Protein AF-A0A351TKP1-F1 (afdb_monomer_lite)

Structure (mmCIF, N/CA/C/O backbone):
data_AF-A0A351TKP1-F1
#
_entry.id   AF-A0A351TKP1-F1
#
loop_
_atom_site.group_PDB
_atom_site.id
_atom_site.type_symbol
_atom_site.label_atom_id
_atom_site.label_alt_id
_atom_site.label_comp_id
_atom_site.label_asym_id
_atom_site.label_entity_id
_atom_site.label_seq_id
_atom_site.pdbx_PDB_ins_code
_atom_site.Cartn_x
_atom_site.Cartn_y
_atom_site.Cartn_z
_atom_site.occupancy
_atom_site.B_iso_or_equiv
_atom_s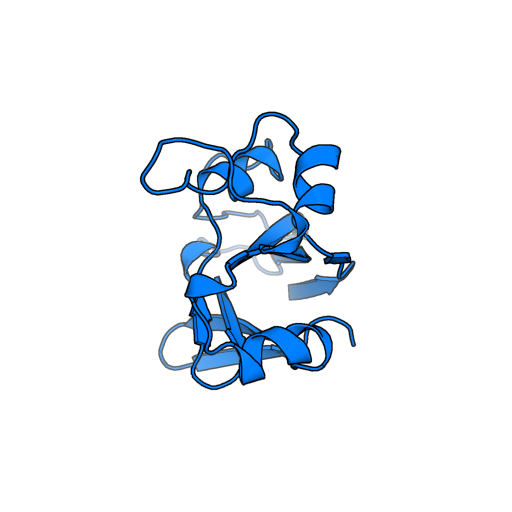ite.auth_seq_id
_atom_site.auth_comp_id
_atom_site.auth_asym_id
_atom_site.auth_atom_id
_atom_site.pdbx_PDB_model_num
ATOM 1 N N . MET A 1 1 ? -15.382 -1.393 11.260 1.00 88.38 1 MET A N 1
ATOM 2 C CA . MET A 1 1 ? -15.644 -1.334 9.806 1.00 88.38 1 MET A CA 1
ATOM 3 C C . MET A 1 1 ? -14.339 -1.052 9.082 1.00 88.38 1 MET A C 1
ATOM 5 O O . MET A 1 1 ? -13.565 -0.261 9.599 1.00 88.38 1 MET A O 1
ATOM 9 N N . ILE A 1 2 ? -14.098 -1.708 7.945 1.00 91.25 2 ILE A N 1
ATOM 10 C CA . ILE A 1 2 ? -12.905 -1.542 7.100 1.00 91.25 2 ILE A CA 1
ATOM 11 C C . ILE A 1 2 ? -13.390 -1.165 5.701 1.00 91.25 2 ILE A C 1
ATOM 13 O O . ILE A 1 2 ? -14.264 -1.846 5.163 1.00 91.25 2 ILE A O 1
ATOM 17 N N . THR A 1 3 ? -12.839 -0.097 5.132 1.00 93.94 3 THR A N 1
ATOM 18 C CA . THR A 1 3 ? -13.108 0.339 3.756 1.00 93.94 3 THR A CA 1
ATOM 19 C C . THR A 1 3 ? -11.820 0.765 3.069 1.00 93.94 3 THR A C 1
ATOM 21 O O . THR A 1 3 ? -10.891 1.224 3.729 1.00 93.94 3 THR A O 1
ATOM 24 N N . PHE A 1 4 ? -11.791 0.640 1.744 1.00 95.25 4 PHE A N 1
ATOM 25 C CA . PHE A 1 4 ? -10.686 1.094 0.908 1.00 95.25 4 PHE A CA 1
ATOM 26 C C . PHE A 1 4 ? -11.170 2.171 -0.063 1.00 95.25 4 PHE A C 1
ATOM 28 O O . PHE A 1 4 ? -12.219 1.998 -0.687 1.00 95.25 4 PHE A O 1
ATOM 35 N N . SER A 1 5 ? -10.425 3.267 -0.177 1.00 96.00 5 SER A N 1
ATOM 36 C CA . SER A 1 5 ? -10.746 4.416 -1.030 1.00 96.00 5 SER A CA 1
ATOM 37 C C . SER A 1 5 ? -9.490 5.033 -1.649 1.00 96.00 5 SER A C 1
ATOM 39 O O . SER A 1 5 ? -8.371 4.581 -1.406 1.00 96.00 5 SER A O 1
ATOM 41 N N . ASP A 1 6 ? -9.695 6.063 -2.476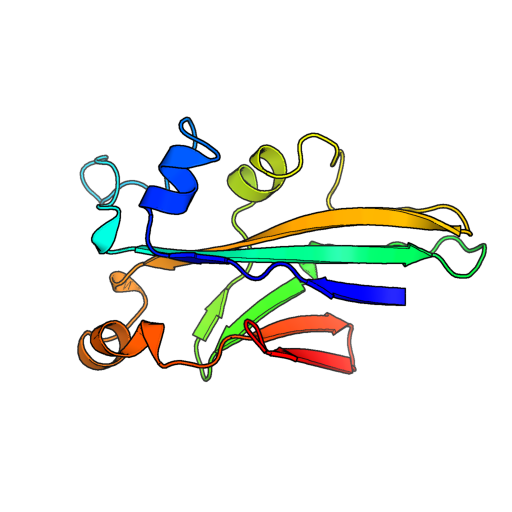 1.00 96.06 6 ASP A N 1
ATOM 42 C CA . ASP A 1 6 ? -8.640 6.948 -2.992 1.00 96.06 6 ASP A CA 1
ATOM 43 C C . ASP A 1 6 ? -7.496 6.213 -3.695 1.00 96.06 6 ASP A C 1
ATOM 45 O O . ASP A 1 6 ? -6.321 6.532 -3.520 1.00 96.06 6 ASP A O 1
ATOM 49 N N . TRP A 1 7 ? -7.857 5.212 -4.503 1.00 96.88 7 TRP A N 1
ATOM 50 C CA . TRP A 1 7 ? -6.898 4.467 -5.307 1.00 96.88 7 TRP A CA 1
ATOM 51 C C . TRP A 1 7 ? -6.135 5.393 -6.256 1.00 96.88 7 TRP A C 1
ATOM 53 O O . TRP A 1 7 ? -6.724 6.023 -7.137 1.00 96.88 7 TRP A O 1
ATOM 63 N N . GLN A 1 8 ? -4.816 5.411 -6.104 1.00 96.94 8 GLN A N 1
ATOM 64 C CA . GLN A 1 8 ? -3.882 6.059 -7.011 1.00 96.94 8 GLN A CA 1
ATOM 65 C C . GLN A 1 8 ? -2.989 5.001 -7.642 1.00 96.94 8 GLN A C 1
ATOM 67 O O . GLN A 1 8 ? -2.558 4.059 -6.978 1.00 96.94 8 GLN A O 1
ATOM 72 N N . TRP A 1 9 ? -2.708 5.168 -8.928 1.00 96.69 9 TRP A N 1
ATOM 73 C CA . TRP A 1 9 ? -1.886 4.254 -9.705 1.00 96.69 9 TRP A CA 1
ATOM 74 C C . TRP A 1 9 ? -0.971 5.045 -10.628 1.00 96.69 9 TRP A C 1
ATOM 76 O O . TRP A 1 9 ? -1.435 5.935 -11.342 1.00 96.69 9 TRP A O 1
ATOM 86 N N . GLY A 1 10 ? 0.315 4.716 -10.612 1.00 95.69 10 GLY A N 1
ATOM 87 C CA . GLY A 1 10 ? 1.325 5.395 -11.409 1.00 95.69 10 GLY A CA 1
ATOM 88 C C . GLY A 1 10 ? 2.647 4.642 -11.428 1.00 95.69 10 GLY A C 1
ATOM 89 O O . GLY A 1 10 ? 2.739 3.490 -11.002 1.00 95.69 10 GLY A O 1
ATOM 90 N N . ASP A 1 11 ? 3.676 5.294 -11.950 1.00 95.62 11 ASP A N 1
ATOM 91 C CA . ASP A 1 11 ? 5.048 4.798 -11.911 1.00 95.62 11 ASP A CA 1
ATOM 92 C C . ASP A 1 11 ? 5.789 5.318 -10.659 1.00 95.62 11 ASP A C 1
ATOM 94 O O . ASP A 1 11 ? 5.175 5.845 -9.726 1.00 95.62 11 ASP A O 1
ATOM 98 N N . GLY A 1 12 ? 7.114 5.156 -10.611 1.00 93.12 12 GLY A N 1
ATOM 99 C CA . GLY A 1 12 ? 7.931 5.615 -9.483 1.00 93.12 12 GLY A CA 1
ATOM 100 C C . GLY A 1 12 ? 7.890 7.129 -9.230 1.00 93.12 12 GLY A C 1
ATOM 101 O O . GLY A 1 12 ? 8.209 7.555 -8.119 1.00 93.12 12 GLY A O 1
ATOM 102 N N . THR A 1 13 ? 7.459 7.950 -10.198 1.00 94.19 13 THR A N 1
ATOM 103 C CA . THR A 1 13 ? 7.365 9.409 -10.014 1.00 94.19 13 THR A CA 1
ATOM 104 C C . THR A 1 13 ? 6.361 9.779 -8.926 1.00 94.19 13 THR A C 1
ATOM 106 O O . THR A 1 13 ? 6.602 10.722 -8.176 1.00 94.19 13 THR A O 1
ATOM 109 N N . LEU A 1 14 ? 5.312 8.966 -8.737 1.00 94.50 14 LEU A N 1
ATOM 110 C CA . LEU A 1 14 ? 4.329 9.152 -7.667 1.00 94.50 14 LEU A CA 1
ATOM 111 C C . LEU A 1 14 ? 4.996 9.165 -6.279 1.00 94.50 14 LEU A C 1
ATOM 113 O O . LEU A 1 14 ? 4.649 9.978 -5.423 1.00 94.50 14 LEU A O 1
ATOM 117 N N . LEU A 1 15 ? 5.983 8.292 -6.050 1.00 92.44 15 LEU A N 1
ATOM 118 C CA . LEU A 1 15 ? 6.719 8.253 -4.782 1.00 92.44 15 LEU A CA 1
ATOM 119 C C . LEU A 1 15 ? 7.755 9.363 -4.676 1.00 92.44 15 LEU A C 1
ATOM 121 O O . LEU A 1 15 ? 7.946 9.894 -3.589 1.00 92.44 15 LEU A O 1
ATOM 125 N N . GLN A 1 16 ? 8.395 9.743 -5.780 1.00 91.31 16 GLN A N 1
ATOM 126 C CA . GLN A 1 16 ? 9.344 10.858 -5.786 1.00 91.31 16 GLN A CA 1
ATOM 127 C C . GLN A 1 16 ? 8.663 12.186 -5.418 1.00 91.31 16 GLN A C 1
ATOM 129 O O . GLN A 1 16 ? 9.275 13.021 -4.755 1.00 91.31 16 GLN A O 1
ATOM 134 N N . GLU A 1 17 ? 7.395 12.368 -5.799 1.00 91.31 17 GLU A N 1
ATOM 135 C CA . GLU A 1 17 ? 6.596 13.540 -5.431 1.00 91.31 17 GLU A CA 1
ATOM 136 C C . GLU A 1 17 ? 6.141 13.513 -3.963 1.00 91.31 17 GLU A C 1
ATOM 138 O O . GLU A 1 17 ? 6.233 14.528 -3.270 1.00 91.31 17 GLU A O 1
ATOM 143 N N . LEU A 1 18 ? 5.659 12.363 -3.475 1.00 91.62 18 LEU A N 1
ATOM 144 C CA . LEU A 1 18 ? 5.088 12.235 -2.126 1.00 91.62 18 LEU A CA 1
ATOM 145 C C . LEU A 1 18 ? 6.139 12.043 -1.028 1.00 91.62 18 LEU A C 1
ATOM 147 O O . LEU A 1 18 ? 5.973 12.522 0.093 1.00 91.62 18 LEU A O 1
ATOM 151 N N . CYS A 1 19 ? 7.204 11.309 -1.327 1.00 90.94 19 CYS A N 1
ATOM 152 C CA . CYS A 1 19 ? 8.250 10.898 -0.397 1.00 90.94 19 CYS A CA 1
ATOM 153 C C . CYS A 1 19 ? 9.621 11.006 -1.089 1.00 90.94 19 CYS A C 1
ATOM 155 O O . CYS A 1 19 ? 10.254 9.986 -1.361 1.00 90.94 19 CYS A O 1
ATOM 157 N N . PRO A 1 20 ? 10.126 12.226 -1.355 1.00 87.69 20 PRO A N 1
ATOM 158 C CA . PRO A 1 20 ? 11.348 12.443 -2.136 1.00 87.69 20 PRO A CA 1
ATOM 159 C C . PRO A 1 20 ? 12.620 11.872 -1.495 1.00 87.69 20 PRO A C 1
ATOM 161 O O . PRO A 1 20 ? 13.649 11.803 -2.165 1.00 87.69 20 PRO A O 1
ATOM 164 N N . GLU A 1 21 ? 12.579 11.482 -0.220 1.00 85.25 21 GLU A N 1
ATOM 165 C CA . GLU A 1 21 ? 13.684 10.818 0.486 1.00 85.25 21 GLU A CA 1
ATOM 166 C C . GLU A 1 21 ? 13.658 9.292 0.330 1.00 85.25 21 GLU A C 1
ATOM 168 O O . GLU A 1 21 ? 14.689 8.644 0.487 1.00 85.25 21 GLU A O 1
ATOM 173 N N . PHE A 1 22 ? 12.507 8.714 -0.026 1.00 88.75 22 PHE A N 1
ATOM 174 C CA . PHE A 1 22 ? 12.365 7.275 -0.193 1.00 88.75 22 PHE A CA 1
ATOM 175 C C . PHE A 1 22 ? 13.037 6.805 -1.483 1.00 88.75 22 PHE A C 1
ATOM 177 O O . PHE A 1 22 ? 12.946 7.453 -2.530 1.00 88.75 22 PHE A O 1
ATOM 184 N N . ARG A 1 23 ? 13.708 5.656 -1.425 1.00 81.06 23 ARG A N 1
ATOM 185 C CA . ARG A 1 23 ? 14.329 5.013 -2.583 1.00 81.06 23 ARG A CA 1
ATOM 186 C C . ARG A 1 23 ? 13.952 3.542 -2.584 1.00 81.06 23 ARG A C 1
ATOM 188 O O . ARG A 1 23 ? 14.288 2.827 -1.644 1.00 81.06 23 ARG A O 1
ATOM 195 N N . LEU A 1 24 ? 13.282 3.083 -3.647 1.00 76.50 24 LEU A N 1
ATOM 196 C CA . LEU A 1 24 ? 13.143 1.644 -3.862 1.00 76.50 24 LEU A CA 1
ATOM 197 C C . LEU A 1 24 ? 14.536 1.043 -4.057 1.00 76.50 24 LEU A C 1
ATOM 199 O O . LEU A 1 24 ? 15.389 1.691 -4.667 1.00 76.50 24 LEU A O 1
ATOM 203 N N . ILE A 1 25 ? 14.733 -0.164 -3.515 1.00 70.00 25 ILE A N 1
ATOM 204 C CA . ILE A 1 25 ? 16.022 -0.865 -3.419 1.00 70.00 25 ILE A CA 1
ATOM 205 C C . ILE A 1 25 ? 16.879 -0.597 -4.666 1.00 70.00 25 ILE A C 1
ATOM 207 O O . ILE A 1 25 ? 16.406 -0.848 -5.780 1.00 70.00 25 ILE A O 1
ATOM 211 N N . PRO A 1 26 ? 18.107 -0.078 -4.484 1.00 62.56 26 PRO A N 1
ATOM 212 C CA . PRO A 1 26 ? 18.962 0.280 -5.600 1.00 62.56 26 PRO A CA 1
ATOM 213 C C . PRO A 1 26 ? 19.286 -0.944 -6.462 1.00 62.56 26 PRO A C 1
ATOM 215 O O . PRO A 1 26 ? 19.231 -2.084 -5.992 1.00 62.56 26 PRO A O 1
ATOM 218 N N . ASP A 1 27 ? 19.630 -0.707 -7.727 1.00 66.88 27 ASP A N 1
ATOM 219 C CA . ASP A 1 27 ? 20.142 -1.768 -8.594 1.00 66.88 27 ASP A CA 1
ATOM 220 C C . ASP A 1 27 ? 21.447 -2.380 -8.039 1.00 66.88 27 ASP A C 1
ATOM 222 O O . ASP A 1 27 ? 21.999 -1.932 -7.030 1.00 66.88 27 ASP A O 1
ATOM 226 N N . GLU A 1 28 ? 21.950 -3.439 -8.682 1.00 66.69 28 GLU A N 1
ATOM 227 C CA . GLU A 1 28 ? 23.179 -4.127 -8.245 1.00 66.69 28 GLU A CA 1
ATOM 228 C C . GLU A 1 28 ? 24.398 -3.185 -8.143 1.00 66.69 28 GLU A C 1
ATOM 230 O O . GLU A 1 28 ? 25.339 -3.476 -7.403 1.00 66.69 28 GLU A O 1
ATOM 235 N N . ASP A 1 29 ? 24.354 -2.041 -8.833 1.00 71.06 29 ASP A N 1
ATOM 236 C CA . ASP A 1 29 ? 25.396 -1.017 -8.881 1.00 71.06 29 ASP A CA 1
ATOM 237 C C . ASP A 1 29 ? 25.170 0.131 -7.875 1.00 71.06 29 ASP A C 1
ATOM 239 O O . ASP A 1 29 ? 25.983 1.057 -7.789 1.00 71.06 29 ASP A O 1
ATOM 243 N N . GLY A 1 30 ? 24.103 0.077 -7.072 1.00 70.62 30 GLY A N 1
ATOM 244 C CA . GLY A 1 30 ? 23.787 1.090 -6.066 1.00 70.62 30 GLY A CA 1
ATOM 245 C C . GLY A 1 30 ? 23.045 2.316 -6.610 1.00 70.62 30 GLY A C 1
ATOM 246 O O . GLY A 1 30 ? 22.885 3.290 -5.870 1.00 70.62 30 GLY A O 1
ATOM 247 N N . ASN A 1 31 ? 22.599 2.301 -7.871 1.00 75.88 31 ASN A N 1
ATOM 248 C CA . ASN A 1 31 ? 21.836 3.401 -8.456 1.00 75.88 31 ASN A CA 1
ATOM 249 C C . ASN A 1 31 ? 20.354 3.299 -8.099 1.00 75.88 31 ASN A C 1
ATOM 251 O O . ASN A 1 31 ? 19.803 2.216 -7.900 1.00 75.88 31 ASN A O 1
ATOM 255 N N . GLU A 1 32 ? 19.688 4.452 -8.067 1.00 78.00 32 GLU A N 1
ATOM 256 C CA . GLU A 1 32 ? 18.236 4.510 -7.939 1.00 78.00 32 GLU A CA 1
ATOM 257 C C . GLU A 1 32 ? 17.573 3.793 -9.118 1.00 78.00 32 GLU A C 1
ATOM 259 O O . GLU A 1 32 ? 17.907 4.024 -10.283 1.00 78.00 32 GLU A O 1
ATOM 264 N N . TYR A 1 33 ? 16.619 2.922 -8.802 1.00 85.75 33 TYR A N 1
ATOM 265 C CA . TYR A 1 33 ? 15.895 2.175 -9.814 1.00 85.75 33 TYR A CA 1
ATOM 266 C C . TYR A 1 33 ? 15.043 3.130 -10.678 1.00 85.75 33 TYR A C 1
ATOM 268 O O . TYR A 1 33 ? 14.326 3.960 -10.112 1.00 85.75 33 TYR A O 1
ATOM 276 N N . PRO A 1 34 ? 15.061 3.045 -12.024 1.00 89.88 34 PRO A N 1
ATOM 277 C CA . PRO A 1 34 ? 14.358 4.010 -12.874 1.00 89.88 34 PRO A CA 1
ATOM 278 C C . PRO A 1 34 ? 12.852 4.041 -12.600 1.00 89.88 34 PRO A C 1
ATOM 280 O O . PRO A 1 34 ? 12.223 2.986 -12.518 1.00 89.88 34 PRO A O 1
ATOM 283 N N . ALA A 1 35 ? 12.268 5.233 -12.458 1.00 91.44 35 ALA A N 1
ATOM 284 C CA . ALA A 1 35 ? 10.870 5.407 -12.060 1.00 91.44 35 ALA A CA 1
ATOM 285 C C . ALA A 1 35 ? 9.892 4.721 -13.029 1.00 91.44 35 ALA A C 1
ATOM 287 O O . ALA A 1 35 ? 8.946 4.068 -12.597 1.00 91.44 35 ALA A O 1
ATOM 288 N N . GLU A 1 36 ? 10.159 4.793 -14.331 1.00 92.56 36 GLU A N 1
ATOM 289 C CA . GLU A 1 36 ? 9.348 4.220 -15.407 1.00 92.56 36 GLU A CA 1
ATOM 290 C C . GLU A 1 36 ? 9.321 2.682 -15.410 1.00 92.56 36 GLU A C 1
ATOM 292 O O . GLU A 1 36 ? 8.390 2.067 -15.941 1.00 92.56 36 GLU A O 1
ATOM 297 N N . ARG A 1 37 ? 10.329 2.057 -14.787 1.00 92.81 37 ARG A N 1
ATOM 298 C CA . ARG A 1 37 ? 10.444 0.602 -14.601 1.00 92.81 37 ARG A CA 1
ATOM 299 C C . ARG A 1 37 ? 9.783 0.125 -13.306 1.00 92.81 37 ARG A C 1
ATOM 301 O O . ARG A 1 37 ? 9.885 -1.048 -12.945 1.00 92.81 37 ARG A O 1
ATOM 308 N N . GLN A 1 38 ? 9.098 1.033 -12.617 1.00 93.50 38 GLN A N 1
ATOM 309 C CA . GLN A 1 38 ? 8.333 0.762 -11.413 1.00 93.50 38 GLN A CA 1
ATOM 310 C C . GLN A 1 38 ? 6.846 0.977 -11.668 1.00 93.50 38 GLN A C 1
ATOM 312 O O . GLN A 1 38 ? 6.424 1.730 -12.554 1.00 93.50 38 GLN A O 1
ATOM 317 N N . ARG A 1 39 ? 6.039 0.325 -10.839 1.00 95.31 39 ARG A N 1
ATOM 318 C CA . ARG A 1 39 ? 4.632 0.662 -10.666 1.00 95.31 39 ARG A CA 1
ATOM 319 C C . ARG A 1 39 ? 4.316 0.787 -9.195 1.00 95.31 39 ARG A C 1
ATOM 321 O O . ARG A 1 39 ? 4.791 0.002 -8.372 1.00 95.31 39 ARG A O 1
ATOM 328 N N . VAL A 1 40 ? 3.510 1.791 -8.897 1.00 96.00 40 VAL A N 1
ATOM 329 C CA . VAL A 1 40 ? 3.138 2.185 -7.551 1.00 96.00 40 VAL A CA 1
ATOM 330 C C . VAL A 1 40 ? 1.627 2.306 -7.497 1.00 96.00 40 VAL A C 1
ATOM 332 O O . VAL A 1 40 ? 1.008 3.015 -8.291 1.00 96.00 40 VAL A O 1
ATOM 335 N N . GLY A 1 41 ? 1.040 1.606 -6.538 1.00 96.56 41 GLY A N 1
ATOM 336 C CA . GLY A 1 41 ? -0.345 1.769 -6.141 1.00 96.56 41 GLY A CA 1
ATOM 337 C C . GLY A 1 41 ? -0.425 2.325 -4.730 1.00 96.56 41 GLY A C 1
ATOM 338 O O . GLY A 1 41 ? 0.240 1.799 -3.843 1.00 96.56 41 GLY A O 1
ATOM 339 N N . LEU A 1 42 ? -1.242 3.347 -4.501 1.00 97.50 42 LEU A N 1
ATOM 340 C CA . LEU A 1 42 ? -1.544 3.846 -3.160 1.00 97.50 42 LEU A CA 1
ATOM 341 C C . LEU A 1 42 ? -3.039 3.718 -2.913 1.00 97.50 42 LEU A C 1
ATOM 343 O O . LEU A 1 42 ? -3.845 4.083 -3.768 1.00 97.50 42 LEU A O 1
ATOM 347 N N . ILE A 1 43 ? -3.412 3.195 -1.751 1.00 97.50 43 ILE A N 1
ATOM 348 C CA . ILE A 1 43 ? -4.815 3.061 -1.363 1.00 97.50 43 ILE A CA 1
ATOM 349 C C . ILE A 1 43 ? -5.011 3.489 0.083 1.00 97.50 43 ILE A C 1
ATOM 351 O O . ILE A 1 43 ? -4.219 3.128 0.952 1.00 97.50 43 ILE A O 1
ATOM 355 N N . THR A 1 44 ? -6.077 4.233 0.353 1.00 97.81 44 THR A N 1
ATOM 356 C CA . THR A 1 44 ? -6.435 4.622 1.715 1.00 97.81 44 THR A CA 1
ATOM 357 C C . THR A 1 44 ? -7.272 3.519 2.345 1.00 97.81 44 THR A C 1
ATOM 359 O O . THR A 1 44 ? -8.359 3.197 1.871 1.00 97.81 44 THR A O 1
ATOM 362 N N . LEU A 1 45 ? -6.770 2.936 3.428 1.00 96.62 45 LEU A N 1
ATOM 363 C CA . LEU A 1 45 ? -7.532 2.129 4.369 1.00 96.62 45 LEU A CA 1
ATOM 364 C C . LEU A 1 45 ? -8.173 3.059 5.400 1.00 96.62 45 LEU A C 1
ATOM 366 O O . LEU A 1 45 ? -7.459 3.673 6.191 1.00 96.62 45 LEU A O 1
ATOM 370 N N . SER A 1 46 ? -9.502 3.080 5.466 1.00 96.31 46 SER A N 1
ATOM 371 C CA . SER A 1 46 ? -10.231 3.659 6.598 1.00 96.31 46 SER A CA 1
ATOM 372 C C . SER A 1 46 ? -10.727 2.537 7.505 1.00 96.31 46 SER A C 1
ATOM 374 O O . SER A 1 46 ? -11.414 1.609 7.066 1.00 96.31 46 SER A O 1
ATOM 376 N N . ILE A 1 47 ? -10.389 2.622 8.789 1.00 94.81 47 ILE A N 1
ATOM 377 C CA . ILE A 1 47 ? -10.823 1.670 9.809 1.00 94.81 47 ILE A CA 1
ATOM 378 C C . ILE A 1 47 ? -11.486 2.395 10.972 1.00 94.81 47 ILE A C 1
ATOM 380 O O . ILE A 1 47 ? -10.908 3.302 11.558 1.00 94.81 47 ILE A O 1
ATOM 384 N N . THR A 1 48 ? -12.681 1.938 11.338 1.00 95.38 48 THR A N 1
ATOM 385 C CA . THR A 1 48 ? -13.415 2.387 12.528 1.00 95.38 48 THR A CA 1
ATOM 386 C C . THR A 1 48 ? -13.635 1.209 13.464 1.00 95.38 48 THR A C 1
ATOM 388 O O . THR A 1 48 ? -14.098 0.151 13.019 1.00 95.38 48 THR A O 1
ATOM 391 N N . LYS A 1 49 ? -13.337 1.356 14.756 1.00 95.25 49 LYS A N 1
ATOM 392 C CA . LYS A 1 49 ? -13.644 0.310 15.738 1.00 95.25 49 LYS A CA 1
ATOM 393 C C . LYS A 1 49 ? -15.085 0.440 16.217 1.00 95.25 49 LYS A C 1
ATOM 395 O O . LYS A 1 49 ? -15.517 1.502 16.645 1.00 95.25 49 LYS A O 1
ATOM 400 N N . ASN A 1 50 ? -15.829 -0.659 16.137 1.00 93.69 50 ASN A N 1
ATOM 401 C CA . ASN A 1 50 ? -17.276 -0.662 16.375 1.00 93.69 50 ASN A CA 1
ATOM 402 C C . ASN A 1 50 ? -17.674 -1.254 17.736 1.00 93.69 50 ASN A C 1
ATOM 404 O O . ASN A 1 50 ? -18.863 -1.335 18.022 1.00 93.69 50 ASN A O 1
ATOM 408 N N . ALA A 1 51 ? -16.714 -1.731 18.528 1.00 92.62 51 ALA A N 1
ATOM 409 C CA . ALA A 1 51 ? -16.967 -2.340 19.827 1.00 92.62 51 ALA A CA 1
ATOM 410 C C . ALA A 1 51 ? -15.805 -2.062 20.782 1.00 92.62 51 ALA A C 1
ATOM 412 O O . ALA A 1 51 ? -14.646 -2.044 20.365 1.00 92.62 51 ALA A O 1
ATOM 413 N N . GLN A 1 52 ? -16.115 -1.872 22.060 1.00 93.06 52 GLN A N 1
ATOM 414 C CA . GLN A 1 52 ? -15.125 -1.813 23.125 1.00 93.06 52 GLN A CA 1
ATOM 415 C C . GLN A 1 52 ? -14.604 -3.221 23.453 1.00 93.06 52 GLN A C 1
ATOM 417 O O . GLN A 1 52 ? -15.259 -4.006 24.137 1.00 93.06 52 GLN A O 1
ATOM 422 N N . ASP A 1 53 ? -13.400 -3.525 22.976 1.00 93.69 53 ASP A N 1
ATOM 423 C CA . ASP A 1 53 ? -12.659 -4.758 23.254 1.00 93.69 53 ASP A CA 1
ATOM 424 C C . ASP A 1 53 ? -11.137 -4.517 23.167 1.00 93.69 53 ASP A C 1
ATOM 426 O O . ASP A 1 53 ? -10.688 -3.402 22.888 1.00 93.69 53 ASP A O 1
ATOM 430 N N . ASP A 1 54 ? -10.326 -5.546 23.408 1.00 91.12 54 ASP A N 1
ATOM 431 C CA . ASP A 1 54 ? -8.860 -5.496 23.326 1.00 91.12 54 ASP A CA 1
ATOM 432 C C . ASP A 1 54 ? -8.307 -5.920 21.953 1.00 91.12 54 ASP A C 1
ATOM 434 O O . ASP A 1 54 ? -7.092 -6.091 21.787 1.00 91.12 54 ASP A O 1
ATOM 438 N N . THR A 1 55 ? -9.178 -6.054 20.947 1.00 92.19 55 THR A N 1
ATOM 439 C CA . THR A 1 55 ? -8.757 -6.436 19.601 1.00 92.19 55 THR A CA 1
ATOM 440 C C . THR A 1 55 ? -7.933 -5.330 18.949 1.00 92.19 55 THR A C 1
ATOM 442 O O . THR A 1 55 ? -8.095 -4.129 19.211 1.00 92.19 55 THR A O 1
ATOM 445 N N . PHE A 1 56 ? -7.025 -5.763 18.081 1.00 92.31 56 PHE A N 1
ATOM 446 C CA . PHE A 1 56 ? -6.171 -4.910 17.273 1.00 92.31 56 PHE A CA 1
ATOM 447 C C . PHE A 1 56 ? -6.191 -5.396 15.825 1.00 92.31 56 PHE A C 1
ATOM 449 O O . PHE A 1 56 ? -6.349 -6.590 15.569 1.00 92.31 56 PHE A O 1
ATOM 456 N N . LEU A 1 57 ? -5.987 -4.476 14.885 1.00 92.19 57 LEU A N 1
ATOM 457 C CA . LEU A 1 57 ? -5.710 -4.827 13.497 1.00 92.19 57 LEU A CA 1
ATOM 458 C C . LEU A 1 57 ? -4.197 -4.999 13.336 1.00 92.19 57 LEU A C 1
ATOM 460 O O . LEU A 1 57 ? -3.428 -4.081 13.617 1.00 92.19 57 LEU A O 1
ATOM 464 N N . ASP A 1 58 ? -3.768 -6.175 12.892 1.00 94.12 58 ASP A N 1
ATOM 465 C CA . ASP A 1 58 ? -2.381 -6.396 12.482 1.00 94.12 58 ASP A CA 1
ATOM 466 C C . ASP A 1 58 ? -2.224 -5.972 11.024 1.00 94.12 58 ASP A C 1
ATOM 468 O O . ASP A 1 58 ? -2.670 -6.677 10.120 1.00 94.12 58 ASP A O 1
ATOM 472 N N . LEU A 1 59 ? -1.601 -4.821 10.784 1.00 95.12 59 LEU A N 1
ATOM 473 C CA . LEU A 1 59 ? -1.404 -4.295 9.435 1.00 95.12 59 LEU A CA 1
ATOM 474 C C . LEU A 1 59 ? -0.561 -5.245 8.570 1.00 95.12 59 LEU A C 1
ATOM 476 O O . LEU A 1 59 ? -0.731 -5.244 7.359 1.00 95.12 59 LEU A O 1
ATOM 480 N N . THR A 1 60 ? 0.272 -6.111 9.164 1.00 94.06 60 THR A N 1
ATOM 481 C CA . THR A 1 60 ? 1.071 -7.110 8.423 1.00 94.06 60 THR A CA 1
ATOM 482 C C . THR A 1 60 ? 0.241 -8.258 7.839 1.00 94.06 60 THR A C 1
ATOM 484 O O . THR A 1 60 ? 0.742 -9.022 7.019 1.00 94.06 60 THR A O 1
ATOM 487 N N . SER A 1 61 ? -1.036 -8.372 8.225 1.00 93.38 61 SER A N 1
ATOM 488 C CA . SER A 1 61 ? -2.002 -9.286 7.594 1.00 93.38 61 SER A CA 1
ATOM 489 C C . SER A 1 61 ? -2.542 -8.771 6.255 1.00 93.38 61 SER A C 1
ATOM 491 O O . SER A 1 61 ? -3.300 -9.476 5.584 1.00 93.38 61 SER A O 1
ATOM 493 N N . ILE A 1 62 ? -2.183 -7.536 5.886 1.00 95.12 62 ILE A N 1
ATOM 494 C CA . ILE A 1 62 ? -2.611 -6.886 4.654 1.00 95.12 62 ILE A CA 1
ATOM 495 C C . ILE A 1 62 ? -1.504 -7.011 3.611 1.00 95.12 62 ILE A C 1
ATOM 497 O O . ILE A 1 62 ? -0.359 -6.623 3.841 1.00 95.12 62 ILE A O 1
ATOM 501 N N . ALA A 1 63 ? -1.866 -7.533 2.446 1.00 95.88 63 ALA A N 1
ATOM 502 C CA . ALA A 1 63 ? -0.980 -7.677 1.301 1.00 95.88 63 ALA A CA 1
ATOM 503 C C . ALA A 1 63 ? -1.686 -7.247 0.015 1.00 95.88 63 ALA A C 1
ATOM 505 O O . ALA A 1 63 ? -2.895 -7.002 -0.007 1.00 95.88 63 ALA A O 1
ATOM 506 N N . PHE A 1 64 ? -0.925 -7.190 -1.069 1.00 97.00 64 PHE A N 1
ATOM 507 C CA . PHE A 1 64 ? -1.446 -7.003 -2.408 1.00 97.00 64 PHE A CA 1
ATOM 508 C C . PHE A 1 64 ? -1.263 -8.266 -3.228 1.00 97.00 64 PHE A C 1
ATOM 510 O O . PHE A 1 64 ? -0.222 -8.915 -3.160 1.00 97.00 64 PHE A O 1
ATOM 517 N N . GLU A 1 65 ? -2.263 -8.595 -4.036 1.00 96.31 65 GLU A N 1
ATOM 518 C CA . GLU A 1 65 ? -2.217 -9.749 -4.923 1.00 96.31 65 GLU A CA 1
ATOM 519 C C . GLU A 1 65 ? -2.709 -9.403 -6.319 1.00 96.31 65 GLU A C 1
ATOM 521 O O . GLU A 1 65 ? -3.593 -8.569 -6.530 1.00 96.31 65 GLU A O 1
ATOM 526 N N . SER A 1 66 ? -2.160 -10.122 -7.287 1.00 94.62 66 SER A N 1
ATOM 527 C CA . SER A 1 66 ? -2.712 -10.210 -8.620 1.00 94.62 66 SER A CA 1
ATOM 528 C C . SER A 1 66 ? -2.299 -11.530 -9.260 1.00 94.62 66 SER A C 1
ATOM 530 O O . SER A 1 66 ? -1.131 -11.739 -9.587 1.00 94.62 66 SER A O 1
ATOM 532 N N . GLY A 1 67 ? -3.247 -12.443 -9.482 1.00 90.19 67 GLY A N 1
ATOM 533 C CA . GLY A 1 67 ? -2.952 -13.776 -10.016 1.00 90.19 67 GLY A CA 1
ATOM 534 C C . GLY A 1 67 ? -1.958 -14.542 -9.131 1.00 90.19 67 GLY A C 1
ATOM 535 O O . GLY A 1 67 ? -2.204 -14.719 -7.947 1.00 90.19 67 GLY A O 1
ATOM 536 N N . ALA A 1 68 ? -0.840 -14.995 -9.708 1.00 89.00 68 ALA A N 1
ATOM 537 C CA . ALA A 1 68 ? 0.233 -15.681 -8.975 1.00 89.00 68 ALA A CA 1
ATOM 538 C C . ALA A 1 68 ? 1.244 -14.732 -8.299 1.00 89.00 68 ALA A C 1
ATOM 540 O O . ALA A 1 68 ? 2.149 -15.202 -7.615 1.00 89.00 68 ALA A O 1
ATOM 541 N N . TRP A 1 69 ? 1.124 -13.420 -8.523 1.00 94.12 69 TRP A N 1
ATOM 542 C CA . TRP A 1 69 ? 1.961 -12.419 -7.871 1.00 94.12 69 TRP A CA 1
ATOM 543 C C . TRP A 1 69 ? 1.288 -11.956 -6.580 1.00 94.12 69 TRP A C 1
ATOM 545 O O . TRP A 1 69 ? 0.081 -11.706 -6.566 1.00 94.12 69 TRP A O 1
ATOM 555 N N . GLY A 1 70 ? 2.078 -11.810 -5.523 1.00 93.69 70 GLY A N 1
ATOM 556 C CA . GLY A 1 70 ? 1.651 -11.182 -4.286 1.00 93.69 70 GLY A CA 1
ATOM 557 C C . GLY A 1 70 ? 2.841 -10.578 -3.559 1.00 93.69 70 GLY A C 1
ATOM 558 O O . GLY A 1 70 ? 3.938 -11.137 -3.597 1.00 93.69 70 GLY A O 1
ATOM 559 N N . ASN A 1 71 ? 2.628 -9.430 -2.927 1.00 92.31 71 ASN A N 1
ATOM 560 C CA . ASN A 1 71 ? 3.653 -8.739 -2.162 1.00 92.31 71 ASN A CA 1
ATOM 561 C C . ASN A 1 71 ? 3.032 -7.977 -0.987 1.00 92.31 71 ASN A C 1
ATOM 563 O O . ASN A 1 71 ? 1.886 -7.533 -1.055 1.00 92.31 71 ASN A O 1
ATOM 567 N N . GLN A 1 72 ? 3.796 -7.816 0.087 1.00 92.75 72 GLN A N 1
ATOM 568 C CA . GLN A 1 72 ? 3.439 -6.887 1.157 1.00 92.75 72 GLN A CA 1
ATOM 569 C C . GLN A 1 72 ? 3.927 -5.472 0.828 1.00 92.75 72 GLN A C 1
ATOM 571 O O . GLN A 1 72 ? 4.570 -5.237 -0.197 1.00 92.75 72 GLN A O 1
ATOM 576 N N . PHE A 1 73 ? 3.587 -4.523 1.697 1.00 94.19 73 PHE A N 1
ATOM 577 C CA . PHE A 1 73 ? 4.094 -3.159 1.627 1.00 94.19 73 PHE A CA 1
ATOM 578 C C . PHE A 1 73 ? 5.561 -3.080 2.069 1.00 94.19 73 PHE A C 1
ATOM 580 O O . PHE A 1 73 ? 6.023 -3.856 2.909 1.00 94.19 73 PHE A O 1
ATOM 587 N N . ASP A 1 74 ? 6.279 -2.091 1.541 1.00 93.38 74 ASP A N 1
ATOM 588 C CA . ASP A 1 74 ? 7.588 -1.708 2.063 1.00 93.38 74 ASP A CA 1
ATOM 589 C C . ASP A 1 74 ? 7.426 -0.997 3.417 1.00 93.38 74 ASP A C 1
ATOM 591 O O . ASP A 1 74 ? 6.615 -0.076 3.551 1.00 93.38 74 ASP A O 1
ATOM 595 N N . MET A 1 75 ? 8.167 -1.436 4.439 1.00 92.75 75 MET A 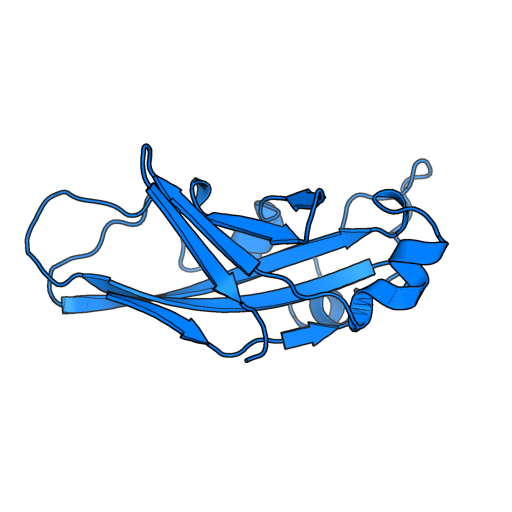N 1
ATOM 596 C CA . MET A 1 75 ? 8.011 -0.901 5.796 1.00 92.75 75 MET A CA 1
ATOM 597 C C . MET A 1 75 ? 8.455 0.556 5.921 1.00 92.75 75 MET A C 1
ATOM 599 O O . MET A 1 75 ? 7.803 1.316 6.633 1.00 92.75 75 MET A O 1
ATOM 603 N N . GLU A 1 76 ? 9.550 0.952 5.272 1.00 93.00 76 GLU A N 1
ATOM 604 C CA . GLU A 1 76 ? 10.045 2.327 5.349 1.00 93.00 76 GLU A CA 1
ATOM 605 C C . GLU A 1 76 ? 9.041 3.272 4.690 1.00 93.00 76 GLU A C 1
ATOM 607 O O . GLU A 1 76 ? 8.605 4.246 5.309 1.00 93.00 76 GLU A O 1
ATOM 612 N N . LEU A 1 77 ? 8.571 2.918 3.491 1.00 94.50 77 LEU A N 1
ATOM 613 C CA . LEU A 1 77 ? 7.550 3.691 2.793 1.00 94.50 77 LEU A CA 1
ATOM 614 C C . LEU A 1 77 ? 6.240 3.774 3.583 1.00 94.50 77 LEU A C 1
ATOM 616 O O . LEU A 1 77 ? 5.608 4.828 3.627 1.00 94.50 77 LEU A O 1
ATOM 620 N N . MET A 1 78 ? 5.838 2.682 4.237 1.00 95.62 78 MET A N 1
ATOM 621 C CA . MET A 1 78 ? 4.636 2.652 5.066 1.00 95.62 78 MET A CA 1
ATOM 622 C C . MET 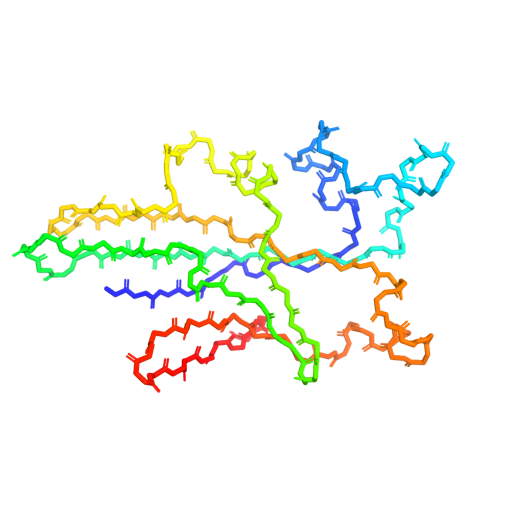A 1 78 ? 4.686 3.698 6.186 1.00 95.62 78 MET A C 1
ATOM 624 O O . MET A 1 78 ? 3.699 4.399 6.409 1.00 95.62 78 MET A O 1
ATOM 628 N N . TYR A 1 79 ? 5.822 3.831 6.875 1.00 95.25 79 TYR A N 1
ATOM 629 C CA . TYR A 1 79 ? 5.992 4.831 7.932 1.00 95.25 79 TYR A CA 1
ATOM 630 C C . TYR A 1 79 ? 6.159 6.252 7.385 1.00 95.25 79 TYR A C 1
ATOM 632 O O . TYR A 1 79 ? 5.654 7.190 8.001 1.00 95.25 79 TYR A O 1
ATOM 640 N N . LEU A 1 80 ? 6.802 6.426 6.226 1.00 95.38 80 LEU A N 1
ATOM 641 C CA . LEU A 1 80 ? 6.918 7.734 5.571 1.00 95.38 80 LEU A CA 1
ATOM 642 C C . LEU A 1 80 ? 5.553 8.287 5.142 1.00 95.38 80 LEU A C 1
ATOM 644 O O . LEU A 1 80 ? 5.266 9.460 5.372 1.00 95.38 80 LEU A O 1
ATOM 648 N N . LEU A 1 81 ? 4.690 7.437 4.578 1.00 96.12 81 LEU A N 1
ATOM 649 C CA . LEU A 1 81 ? 3.328 7.813 4.186 1.00 96.12 81 LEU A CA 1
ATOM 650 C C . LEU A 1 81 ? 2.390 7.997 5.386 1.00 96.12 81 LEU A C 1
ATOM 652 O O . LEU A 1 81 ? 1.371 8.676 5.271 1.00 96.12 81 LEU A O 1
ATOM 656 N N . ASN A 1 82 ? 2.713 7.390 6.530 1.00 96.75 82 ASN A N 1
ATOM 657 C CA . ASN A 1 82 ? 1.869 7.394 7.720 1.00 96.75 82 ASN A CA 1
ATOM 658 C C . ASN A 1 82 ? 2.674 7.746 8.981 1.00 96.75 82 ASN A C 1
ATOM 660 O O . ASN A 1 82 ? 2.820 6.899 9.870 1.00 96.75 82 ASN A O 1
ATOM 664 N N . PRO A 1 83 ? 3.165 8.992 9.117 1.00 94.75 83 PRO A N 1
ATOM 665 C CA . PRO A 1 83 ? 4.002 9.402 10.249 1.00 94.75 83 PRO A CA 1
ATOM 666 C C . PRO A 1 83 ? 3.292 9.306 11.612 1.00 94.75 83 PRO A C 1
ATOM 668 O O . PRO A 1 83 ? 3.937 9.327 12.657 1.00 94.75 83 PRO A O 1
ATOM 671 N N . GLN A 1 84 ? 1.961 9.190 11.620 1.00 92.75 84 GLN A N 1
ATOM 672 C CA . GLN A 1 84 ? 1.133 8.942 12.800 1.00 92.75 84 GLN A CA 1
ATOM 673 C C . GLN A 1 84 ? 1.166 7.486 13.297 1.00 92.75 84 GLN A C 1
ATOM 675 O O . GLN A 1 84 ? 0.660 7.200 14.385 1.00 92.75 84 GLN A O 1
ATOM 680 N N . LEU A 1 85 ? 1.683 6.540 12.505 1.00 94.12 85 LEU A N 1
ATOM 681 C CA . LEU A 1 85 ? 1.800 5.147 12.924 1.00 94.12 85 LEU A CA 1
ATOM 682 C C . LEU A 1 85 ? 3.012 4.964 13.835 1.00 94.12 85 LEU A C 1
ATOM 684 O O . LEU A 1 85 ? 4.153 5.135 13.431 1.00 94.12 85 LEU A O 1
ATOM 688 N N . GLU A 1 86 ? 2.760 4.513 15.060 1.00 91.00 86 GLU A N 1
ATOM 689 C CA . GLU A 1 86 ? 3.818 4.123 16.001 1.00 91.00 86 GLU A CA 1
ATOM 690 C C . GLU A 1 86 ? 4.188 2.635 15.869 1.00 91.00 86 GLU A C 1
ATOM 692 O O . GLU A 1 86 ? 5.287 2.209 16.213 1.00 91.00 86 GLU A O 1
ATOM 697 N N . ARG A 1 87 ? 3.247 1.811 15.394 1.00 93.38 87 ARG A N 1
ATOM 698 C CA . ARG A 1 87 ? 3.350 0.346 15.327 1.00 93.38 87 ARG A CA 1
ATOM 699 C C . ARG A 1 87 ? 2.378 -0.217 14.297 1.00 93.38 87 ARG A C 1
ATOM 701 O O . ARG A 1 87 ? 1.323 0.360 14.057 1.00 93.38 87 ARG A O 1
ATOM 708 N N . LEU A 1 88 ? 2.697 -1.401 13.777 1.00 94.38 88 LEU A N 1
ATOM 709 C CA . LEU A 1 88 ? 1.854 -2.129 12.819 1.00 94.38 88 LEU A CA 1
ATOM 710 C C . LEU A 1 88 ? 0.694 -2.896 13.475 1.00 94.38 88 LEU A C 1
ATOM 712 O O . LEU A 1 88 ? -0.170 -3.419 12.784 1.00 94.38 88 LEU A O 1
ATOM 716 N N . ARG A 1 89 ? 0.639 -2.950 14.812 1.00 94.50 89 ARG A N 1
ATOM 717 C CA . ARG A 1 89 ? -0.535 -3.430 15.555 1.00 94.50 89 ARG A CA 1
ATOM 718 C C . ARG A 1 89 ? -1.393 -2.245 15.957 1.00 94.50 89 ARG A C 1
ATOM 720 O O . ARG A 1 89 ? -1.114 -1.584 16.960 1.00 94.50 89 ARG A O 1
ATOM 727 N N . LEU A 1 90 ? -2.417 -1.979 15.163 1.00 93.38 90 LEU A N 1
ATOM 728 C CA . LEU A 1 90 ? -3.306 -0.850 15.350 1.00 93.38 90 LEU A CA 1
ATOM 729 C C . LEU A 1 90 ? -4.336 -1.162 16.437 1.00 93.38 90 LEU A C 1
ATOM 731 O O . LEU A 1 90 ? -5.239 -1.976 16.243 1.00 93.38 90 LEU A O 1
ATOM 735 N N . GLN A 1 91 ? -4.195 -0.497 17.579 1.00 93.38 91 GLN A N 1
ATOM 736 C CA . GLN A 1 91 ? -5.211 -0.467 18.627 1.00 93.38 91 GLN A CA 1
ATOM 737 C C . GLN A 1 91 ? -6.015 0.821 18.494 1.00 93.38 91 GLN A C 1
ATOM 739 O O . GLN A 1 91 ? -5.432 1.893 18.333 1.00 93.38 91 GLN A O 1
ATOM 744 N N . LEU A 1 92 ? -7.334 0.677 18.557 1.00 93.56 92 LEU A N 1
ATOM 745 C CA . LEU A 1 92 ? -8.305 1.762 18.507 1.00 93.56 92 LEU A CA 1
ATOM 746 C C . LEU A 1 92 ? -9.247 1.639 19.708 1.00 93.56 92 LEU A C 1
ATOM 748 O O . LEU A 1 92 ? -9.456 0.529 20.213 1.00 93.56 92 LEU A O 1
ATOM 752 N N . GLU A 1 93 ? -9.839 2.754 20.114 1.00 95.12 93 GLU A N 1
ATOM 753 C CA . GLU A 1 93 ? -10.977 2.807 21.038 1.00 95.12 93 GLU A CA 1
ATOM 754 C C . GLU A 1 93 ? -12.314 2.681 20.289 1.00 95.12 93 GLU A C 1
ATOM 756 O O . GLU A 1 93 ? -12.386 2.924 19.085 1.00 95.12 93 GLU A O 1
ATOM 761 N N . GLU A 1 94 ? -13.397 2.296 20.973 1.00 96.19 94 GLU A N 1
ATOM 762 C CA . GLU A 1 94 ? -14.727 2.242 20.345 1.00 96.19 94 GLU A CA 1
ATOM 763 C C . GLU A 1 94 ? -15.118 3.612 19.764 1.00 96.19 94 GLU A C 1
ATOM 765 O O . GLU A 1 94 ? -15.056 4.638 20.440 1.00 96.19 94 GLU A O 1
ATOM 770 N N . GLY A 1 95 ? -15.519 3.626 18.492 1.00 95.81 95 GLY A N 1
ATOM 771 C CA . GLY A 1 95 ? -15.841 4.835 17.739 1.00 95.81 95 GLY A CA 1
ATOM 772 C C . GLY A 1 95 ? -14.625 5.576 17.173 1.00 95.81 95 GLY A C 1
ATOM 773 O O . GLY A 1 95 ? -14.812 6.469 16.347 1.00 95.81 95 GLY A O 1
ATOM 774 N N . GLU A 1 96 ? -13.393 5.214 17.552 1.00 95.94 96 GLU A N 1
ATOM 775 C CA . GLU A 1 96 ? -12.188 5.778 16.941 1.00 95.94 96 GLU A CA 1
ATOM 776 C C . GLU A 1 96 ? -12.076 5.314 15.486 1.00 95.94 96 GLU A C 1
ATOM 778 O O . GLU A 1 96 ? -12.307 4.143 15.156 1.00 95.94 96 GLU A O 1
ATOM 783 N N . SER A 1 97 ? -11.704 6.254 14.617 1.00 94.81 97 SER A N 1
ATOM 784 C CA . SER A 1 97 ? -11.452 6.009 13.204 1.00 94.81 97 SER A CA 1
ATOM 785 C C . SER A 1 97 ? -10.049 6.464 12.831 1.00 94.81 97 SER A C 1
ATOM 787 O O . SER A 1 97 ? -9.594 7.512 13.292 1.00 94.81 97 SER A O 1
ATOM 789 N N . ARG A 1 98 ? -9.376 5.697 11.974 1.00 95.62 98 ARG A N 1
ATOM 790 C CA . ARG A 1 98 ? -8.075 6.056 11.406 1.00 95.62 98 ARG A CA 1
ATOM 791 C C . ARG A 1 98 ? -8.024 5.793 9.917 1.00 95.62 98 ARG A C 1
ATOM 793 O O . ARG A 1 98 ? -8.644 4.854 9.423 1.00 95.62 98 ARG A O 1
ATOM 800 N N . GLU A 1 99 ? -7.234 6.619 9.249 1.00 97.25 99 GLU A N 1
ATOM 801 C CA . GLU A 1 99 ? -6.889 6.481 7.842 1.00 97.25 99 GLU A CA 1
ATOM 802 C C . GLU A 1 99 ? -5.404 6.160 7.718 1.00 97.25 99 GLU A C 1
ATOM 804 O O . GLU A 1 99 ? -4.566 6.717 8.439 1.00 97.25 99 GLU A O 1
ATOM 809 N N . ILE A 1 100 ? -5.102 5.199 6.851 1.00 97.56 100 ILE A N 1
ATOM 810 C CA . ILE A 1 100 ? -3.759 4.682 6.617 1.00 97.56 100 ILE A CA 1
ATOM 811 C C . ILE A 1 100 ? -3.580 4.489 5.115 1.00 97.56 100 ILE A C 1
ATOM 813 O O . ILE A 1 100 ? -4.360 3.777 4.490 1.00 97.56 100 ILE A O 1
ATOM 817 N N . ILE A 1 101 ? -2.539 5.075 4.537 1.00 97.56 101 ILE A N 1
ATOM 818 C CA . ILE A 1 101 ? -2.187 4.893 3.129 1.00 97.56 101 ILE A CA 1
ATOM 819 C C . ILE A 1 101 ? -1.322 3.638 3.007 1.00 97.56 101 ILE A C 1
ATOM 821 O O . ILE A 1 101 ? -0.217 3.593 3.542 1.00 97.56 101 ILE A O 1
ATOM 825 N N . PHE A 1 102 ? -1.811 2.624 2.300 1.00 97.25 102 PHE A N 1
ATOM 826 C CA . PHE A 1 102 ? -1.068 1.402 2.008 1.00 97.25 102 PHE A CA 1
ATOM 827 C C . PHE A 1 102 ? -0.358 1.505 0.655 1.00 97.25 102 PHE A C 1
ATOM 829 O O . PHE A 1 102 ? -1.035 1.684 -0.364 1.00 97.25 102 PHE A O 1
ATOM 836 N N . PRO A 1 103 ? 0.979 1.350 0.621 1.00 96.88 103 PRO A N 1
ATOM 837 C CA . PRO A 1 103 ? 1.728 1.343 -0.621 1.00 96.88 103 PRO A CA 1
ATOM 838 C C . PRO A 1 103 ? 1.893 -0.066 -1.198 1.00 96.88 103 PRO A C 1
ATOM 840 O O . PRO A 1 103 ? 2.348 -0.991 -0.526 1.00 96.88 103 PRO A O 1
ATOM 843 N N . MET A 1 104 ? 1.591 -0.200 -2.484 1.00 96.31 104 MET A N 1
ATOM 844 C CA . MET A 1 104 ? 1.955 -1.330 -3.332 1.00 96.31 104 MET A CA 1
ATOM 845 C C . MET A 1 104 ? 3.081 -0.895 -4.262 1.00 96.31 104 MET A C 1
ATOM 847 O O . MET A 1 104 ? 2.895 0.031 -5.048 1.00 96.31 104 MET A O 1
ATOM 851 N N . THR A 1 105 ? 4.223 -1.574 -4.216 1.00 94.50 105 THR A N 1
ATOM 852 C CA . THR A 1 105 ? 5.360 -1.295 -5.100 1.00 94.50 105 THR A CA 1
ATOM 853 C C . THR A 1 105 ? 5.732 -2.534 -5.903 1.00 94.50 105 THR A C 1
ATOM 855 O O . THR A 1 105 ? 5.691 -3.667 -5.410 1.00 94.50 105 THR A O 1
ATOM 858 N N . MET A 1 106 ? 6.058 -2.312 -7.173 1.00 93.50 106 MET A N 1
ATOM 859 C CA . MET A 1 106 ? 6.427 -3.347 -8.129 1.00 93.50 106 MET A CA 1
ATOM 860 C C . MET A 1 106 ? 7.585 -2.894 -9.000 1.00 93.50 106 MET A C 1
ATOM 862 O O . MET A 1 106 ? 7.633 -1.741 -9.430 1.00 93.50 106 MET A O 1
ATOM 866 N N . LEU A 1 107 ? 8.465 -3.842 -9.303 1.00 92.38 107 LEU A N 1
ATOM 867 C CA . LEU A 1 107 ? 9.577 -3.689 -10.232 1.00 92.38 107 LEU A CA 1
ATOM 868 C C . LEU A 1 107 ? 9.357 -4.587 -11.443 1.00 92.38 107 LEU A C 1
ATOM 870 O O . LEU A 1 107 ? 8.880 -5.714 -11.290 1.00 92.38 107 LEU A O 1
ATOM 874 N N . ASP A 1 108 ? 9.771 -4.140 -12.627 1.00 93.25 108 ASP A N 1
ATOM 875 C CA . ASP A 1 108 ? 9.650 -4.955 -13.840 1.00 93.25 108 ASP A CA 1
ATOM 876 C C . ASP A 1 108 ? 10.373 -6.310 -13.744 1.00 93.25 108 ASP A C 1
ATOM 878 O O . ASP A 1 108 ? 9.888 -7.308 -14.272 1.00 93.25 108 ASP A O 1
ATOM 882 N N . THR A 1 109 ? 11.453 -6.387 -12.962 1.00 90.81 109 THR A N 1
ATOM 883 C CA . THR A 1 109 ? 12.245 -7.603 -12.720 1.00 90.81 109 THR A CA 1
ATOM 884 C C . THR A 1 109 ? 11.471 -8.702 -11.998 1.00 90.81 109 THR A C 1
ATOM 886 O O . THR A 1 109 ? 11.884 -9.861 -12.024 1.00 90.81 109 THR A O 1
ATOM 889 N N . GLN A 1 110 ? 10.346 -8.368 -11.362 1.00 90.81 110 GLN A N 1
ATOM 890 C CA . GLN A 1 110 ? 9.460 -9.332 -10.708 1.00 90.81 110 GLN A CA 1
ATOM 891 C C . GLN A 1 110 ? 8.520 -10.034 -11.701 1.00 90.81 110 GLN A C 1
ATOM 893 O O . GLN A 1 110 ? 7.830 -10.985 -11.325 1.00 90.81 110 GLN A O 1
ATOM 898 N N . PHE A 1 111 ? 8.475 -9.580 -12.956 1.00 92.88 111 PHE A N 1
ATOM 899 C CA . PHE A 1 111 ? 7.545 -10.047 -13.976 1.00 92.88 111 PHE A CA 1
ATOM 900 C C . PHE A 1 111 ? 8.285 -10.479 -15.244 1.00 92.88 111 PHE A C 1
ATOM 902 O O . PHE A 1 111 ? 9.395 -10.045 -15.540 1.00 92.88 111 PHE A O 1
ATOM 909 N N . ALA A 1 112 ? 7.656 -11.350 -16.034 1.00 93.69 112 ALA A N 1
ATOM 910 C CA . ALA A 1 112 ? 8.099 -11.550 -17.407 1.00 93.69 112 ALA A CA 1
ATOM 911 C C . ALA A 1 112 ? 7.764 -10.298 -18.236 1.00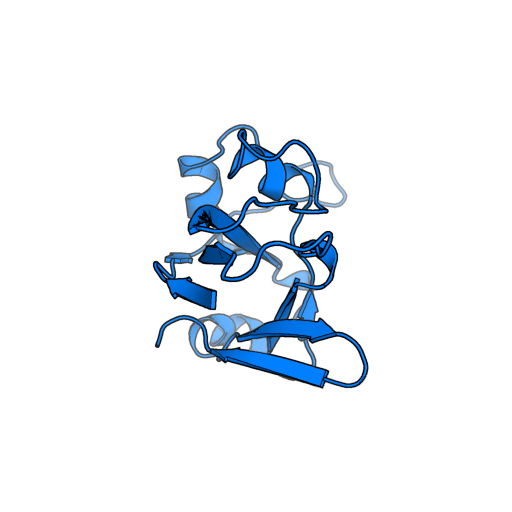 93.69 112 ALA A C 1
ATOM 913 O O . ALA A 1 112 ? 6.710 -9.700 -18.033 1.00 93.69 112 ALA A O 1
ATOM 914 N N . GLU A 1 113 ? 8.600 -9.958 -19.220 1.00 94.75 113 GLU A N 1
ATOM 915 C CA . GLU A 1 113 ? 8.444 -8.765 -20.074 1.00 94.75 113 GLU A CA 1
ATOM 916 C C . GLU A 1 113 ? 7.017 -8.608 -20.631 1.00 94.75 113 GLU A C 1
ATOM 918 O O . GLU A 1 113 ? 6.364 -7.596 -20.399 1.00 94.75 113 GLU A O 1
ATOM 923 N N . LYS A 1 114 ? 6.467 -9.670 -21.235 1.00 94.19 114 LYS A N 1
ATOM 924 C CA . LYS A 1 114 ? 5.091 -9.701 -21.770 1.00 94.19 114 LYS A CA 1
ATOM 925 C C . LYS A 1 114 ? 3.991 -9.404 -20.736 1.00 94.19 114 LYS A C 1
ATOM 927 O O . LYS A 1 114 ? 2.894 -8.993 -21.108 1.00 94.19 114 LYS A O 1
ATOM 932 N N . ASP A 1 115 ? 4.243 -9.712 -19.462 1.00 93.75 115 ASP A N 1
ATOM 933 C CA . ASP A 1 115 ? 3.295 -9.487 -18.371 1.00 93.75 115 ASP A CA 1
ATOM 934 C C . ASP A 1 115 ? 3.454 -8.058 -17.832 1.00 93.75 115 ASP A C 1
ATOM 936 O O . ASP A 1 115 ? 2.457 -7.432 -17.478 1.00 93.75 115 ASP A O 1
ATOM 940 N N . TRP A 1 116 ? 4.685 -7.531 -17.823 1.00 95.62 116 TRP A N 1
ATOM 941 C CA . TRP A 1 116 ? 4.985 -6.150 -17.447 1.00 95.62 116 TRP A CA 1
ATOM 942 C C . TRP A 1 116 ? 4.419 -5.132 -18.440 1.00 95.62 116 TRP A C 1
ATOM 944 O O . TRP A 1 116 ? 3.794 -4.159 -18.031 1.00 95.62 116 TRP A O 1
ATOM 954 N N . GLU A 1 117 ? 4.537 -5.386 -19.746 1.00 95.31 117 GLU A N 1
ATOM 955 C CA . GLU A 1 117 ? 3.968 -4.526 -20.799 1.00 95.31 117 GLU A CA 1
ATOM 956 C C . GLU A 1 117 ? 2.453 -4.306 -20.652 1.00 95.31 117 GLU A C 1
ATOM 958 O O . GLU A 1 117 ? 1.904 -3.333 -21.164 1.00 95.31 117 GLU A O 1
ATOM 963 N N . ARG A 1 118 ? 1.770 -5.215 -19.949 1.00 95.00 118 ARG A N 1
ATOM 964 C CA . ARG A 1 118 ? 0.322 -5.193 -19.715 1.00 95.00 118 ARG A CA 1
ATOM 965 C C . ARG A 1 118 ? -0.033 -5.016 -18.242 1.00 95.00 118 ARG A C 1
ATOM 967 O O . ARG A 1 118 ? -1.169 -5.289 -17.850 1.00 95.00 118 ARG A O 1
ATOM 974 N N . ILE A 1 119 ? 0.918 -4.579 -17.416 1.00 94.94 119 ILE A N 1
ATOM 975 C CA . ILE A 1 119 ? 0.730 -4.463 -15.967 1.00 94.94 119 ILE A CA 1
ATOM 976 C C . ILE A 1 119 ? -0.416 -3.505 -15.619 1.00 94.94 119 ILE A C 1
ATOM 978 O O . ILE A 1 119 ? -1.198 -3.788 -14.716 1.00 94.94 119 ILE A O 1
ATOM 982 N N . ASP A 1 120 ? -0.581 -2.442 -16.409 1.00 95.25 120 ASP A N 1
ATOM 983 C CA . ASP A 1 120 ? -1.615 -1.417 -16.236 1.00 95.25 120 ASP A CA 1
ATOM 984 C C . ASP A 1 120 ? -3.037 -1.927 -16.562 1.00 95.25 120 ASP A C 1
ATOM 986 O O . ASP A 1 120 ? -4.030 -1.320 -16.165 1.00 95.25 120 ASP A O 1
ATOM 990 N N . GLU A 1 121 ? -3.163 -3.065 -17.255 1.00 94.06 121 GLU A N 1
ATOM 991 C CA . GLU A 1 121 ? -4.448 -3.716 -17.561 1.00 94.06 121 GLU A CA 1
ATOM 992 C C . GLU A 1 121 ? -4.858 -4.743 -16.492 1.00 94.06 121 GLU A C 1
ATOM 994 O O . GLU A 1 121 ? -5.963 -5.300 -16.529 1.00 94.06 121 GLU A O 1
ATOM 999 N N . ARG A 1 122 ? -3.950 -5.060 -15.565 1.00 92.81 122 ARG A N 1
ATOM 1000 C CA . ARG A 1 122 ? -4.097 -6.168 -14.629 1.00 92.81 122 ARG A CA 1
ATOM 1001 C C . ARG A 1 122 ? -4.948 -5.746 -13.421 1.00 92.81 122 ARG A C 1
ATOM 1003 O O . ARG A 1 122 ? -4.737 -4.672 -12.865 1.00 92.81 122 ARG A O 1
ATOM 1010 N N . PRO A 1 123 ? -5.900 -6.577 -12.955 1.00 95.12 123 PRO A N 1
ATOM 1011 C CA . PRO A 1 123 ? -6.599 -6.294 -11.710 1.00 95.12 123 PRO A CA 1
ATOM 1012 C C . PRO A 1 123 ? -5.677 -6.555 -10.516 1.00 95.12 123 PRO A C 1
ATOM 1014 O O . PRO A 1 123 ? -5.084 -7.630 -10.412 1.00 95.12 123 PRO A O 1
ATOM 1017 N N . PHE A 1 124 ? -5.607 -5.600 -9.596 1.00 96.31 124 PHE A N 1
ATOM 1018 C CA . PHE A 1 124 ? -4.918 -5.743 -8.315 1.00 96.31 124 PHE A CA 1
ATOM 1019 C C . PHE A 1 124 ? -5.924 -5.791 -7.177 1.00 96.31 124 PHE A C 1
ATOM 1021 O O . PHE A 1 124 ? -7.019 -5.228 -7.280 1.00 96.31 124 PHE A O 1
ATOM 1028 N N . TYR A 1 125 ? -5.550 -6.477 -6.105 1.00 97.06 125 TYR A N 1
ATOM 1029 C CA . TYR A 1 125 ? -6.399 -6.671 -4.945 1.00 97.06 125 TYR A CA 1
ATOM 1030 C C . TYR A 1 125 ? -5.638 -6.340 -3.673 1.00 97.06 125 TYR A C 1
ATOM 1032 O O . TYR A 1 125 ? -4.514 -6.807 -3.505 1.00 97.06 125 TYR A O 1
ATOM 1040 N N . VAL A 1 126 ? -6.278 -5.610 -2.761 1.00 96.75 126 VAL A N 1
ATOM 1041 C CA . VAL A 1 126 ? -5.892 -5.631 -1.350 1.00 96.75 126 VAL A CA 1
ATOM 1042 C C . VAL A 1 126 ? -6.456 -6.896 -0.731 1.00 96.75 126 VAL A C 1
ATOM 1044 O O . VAL A 1 126 ? -7.621 -7.243 -0.942 1.00 96.75 126 VAL A O 1
ATOM 1047 N N . VAL A 1 127 ? -5.635 -7.586 0.041 1.00 95.62 127 VAL A N 1
ATOM 1048 C CA . VAL A 1 127 ? -5.962 -8.865 0.649 1.00 95.62 127 VAL A CA 1
ATOM 1049 C C . VAL A 1 127 ? -5.795 -8.754 2.149 1.00 95.62 127 VAL A C 1
ATOM 1051 O O . VAL A 1 127 ? -4.727 -8.374 2.615 1.00 95.62 127 VAL A O 1
ATOM 1054 N N . LEU A 1 128 ? -6.848 -9.093 2.890 1.00 93.19 128 LEU A N 1
ATOM 1055 C CA . LEU A 1 128 ? -6.799 -9.289 4.336 1.00 93.19 128 LEU A CA 1
ATOM 1056 C C . LEU A 1 128 ? -6.805 -10.789 4.601 1.00 93.19 128 LEU A C 1
ATOM 1058 O O . LEU A 1 128 ? -7.770 -11.475 4.246 1.00 93.19 128 LEU A O 1
ATOM 1062 N N . GLU A 1 129 ? -5.741 -11.288 5.222 1.00 88.44 129 GLU A N 1
ATOM 1063 C CA . GLU A 1 129 ? -5.576 -12.709 5.510 1.00 88.44 129 GLU A CA 1
ATOM 1064 C C . GLU A 1 129 ? -5.561 -12.967 7.021 1.00 88.44 129 GLU A C 1
ATOM 1066 O O . GLU A 1 129 ? -4.586 -12.700 7.722 1.00 88.44 129 GLU A O 1
ATOM 1071 N N . TYR A 1 130 ? -6.661 -13.527 7.523 1.00 84.06 130 TYR A N 1
ATOM 1072 C CA . TYR A 1 130 ? -6.826 -13.937 8.913 1.00 84.06 130 TYR A CA 1
ATOM 1073 C C . TYR A 1 130 ? -7.341 -15.366 8.944 1.00 84.06 130 TYR A C 1
ATOM 1075 O O . TYR A 1 130 ? -8.522 -15.593 8.713 1.00 84.06 130 TYR A O 1
ATOM 1083 N N . TYR A 1 131 ? -6.481 -16.338 9.254 1.00 75.50 131 TYR A N 1
ATOM 1084 C CA . TYR A 1 131 ? -6.863 -17.751 9.220 1.00 75.50 131 TYR A CA 1
ATOM 1085 C C . TYR A 1 131 ? -8.177 -18.029 9.988 1.00 75.50 131 TYR A C 1
ATOM 1087 O O . TYR A 1 131 ? -8.279 -17.657 11.161 1.00 75.50 131 TYR A O 1
ATOM 1095 N N . PRO A 1 132 ? -9.156 -18.737 9.387 1.00 86.25 132 PRO A N 1
ATOM 1096 C CA . PRO A 1 132 ? -9.123 -19.392 8.070 1.00 86.25 132 PRO A CA 1
ATOM 1097 C C . PRO A 1 132 ? -9.643 -18.527 6.904 1.00 86.25 132 PRO A C 1
ATOM 1099 O O . PRO A 1 132 ? -9.799 -19.028 5.792 1.00 86.25 132 PRO A O 1
ATOM 1102 N N . GLU A 1 133 ? -9.970 -17.263 7.148 1.00 90.56 133 GLU A N 1
ATOM 1103 C CA . GLU A 1 133 ? -10.600 -16.360 6.193 1.00 90.56 133 GLU A CA 1
ATOM 1104 C C . GLU A 1 133 ? -9.577 -15.545 5.389 1.00 90.56 133 GLU A C 1
ATOM 1106 O O . GLU A 1 133 ? -8.577 -15.037 5.898 1.00 90.56 133 GLU A O 1
ATOM 1111 N N . LYS A 1 134 ? -9.866 -15.389 4.097 1.00 92.31 134 LYS A N 1
ATOM 1112 C CA . LYS A 1 134 ? -9.130 -14.517 3.185 1.00 92.31 134 LYS A CA 1
ATOM 1113 C C . LYS A 1 134 ? -10.133 -13.669 2.424 1.00 92.31 134 LYS A C 1
ATOM 1115 O O . LYS A 1 134 ? -10.990 -14.209 1.723 1.00 92.31 134 LYS A O 1
ATOM 1120 N N . VAL A 1 135 ? -10.033 -12.352 2.564 1.00 93.31 135 VAL A N 1
ATOM 1121 C CA . VAL A 1 135 ? -10.939 -11.396 1.917 1.00 93.31 135 VAL A CA 1
ATOM 1122 C C . VAL A 1 135 ? -10.144 -10.553 0.930 1.00 93.31 135 VAL A C 1
ATOM 1124 O O . VAL A 1 135 ? -9.069 -10.065 1.263 1.00 93.31 135 VAL A O 1
ATOM 1127 N N . GLN A 1 136 ? -10.671 -10.388 -0.284 1.00 94.19 136 GLN A N 1
ATOM 1128 C CA . GLN A 1 136 ? -10.034 -9.616 -1.351 1.00 94.19 136 GLN A CA 1
ATOM 1129 C C . GLN A 1 136 ? -10.907 -8.424 -1.752 1.00 94.19 136 GLN A C 1
ATOM 1131 O O . GLN A 1 136 ? -12.113 -8.566 -1.958 1.00 94.19 136 GLN A O 1
ATOM 1136 N N . PHE A 1 137 ? -10.276 -7.265 -1.918 1.00 94.69 137 PHE A N 1
ATOM 1137 C CA . PHE A 1 137 ? -10.887 -6.016 -2.362 1.00 94.69 137 PHE A CA 1
ATOM 1138 C C . PHE A 1 137 ? -10.196 -5.569 -3.644 1.00 94.69 137 PHE A C 1
ATOM 1140 O O . PHE A 1 137 ? -8.983 -5.388 -3.648 1.00 94.69 137 PHE A O 1
ATOM 1147 N N . GLN A 1 138 ? -10.936 -5.417 -4.744 1.00 95.31 138 GLN A N 1
ATOM 1148 C CA . GLN A 1 138 ? -10.341 -4.985 -6.009 1.00 95.31 138 GLN A CA 1
ATOM 1149 C C . GLN A 1 138 ? -9.967 -3.496 -5.952 1.00 95.31 138 GLN A C 1
ATOM 1151 O O . GLN A 1 138 ? -10.814 -2.665 -5.640 1.00 95.31 138 GLN A O 1
ATOM 1156 N N . CYS A 1 139 ? -8.729 -3.160 -6.314 1.00 94.00 139 CYS A N 1
ATOM 1157 C CA . CYS A 1 139 ? -8.264 -1.780 -6.432 1.00 94.00 139 CYS A CA 1
ATOM 1158 C C . CYS A 1 139 ? -8.859 -1.091 -7.676 1.00 94.00 139 CYS A C 1
ATOM 1160 O O . CYS A 1 139 ? -9.018 -1.720 -8.727 1.00 94.00 139 CYS A O 1
ATOM 1162 N N . GLY A 1 140 ? -9.142 0.212 -7.574 1.00 83.56 140 GLY A N 1
ATOM 1163 C CA . GLY A 1 140 ? -9.537 1.052 -8.714 1.00 83.56 140 GLY A CA 1
ATOM 1164 C C . GLY A 1 140 ? -10.951 0.833 -9.263 1.00 83.56 140 GLY A C 1
ATOM 1165 O O . GLY A 1 140 ? -11.204 1.182 -10.417 1.00 83.56 140 GLY A O 1
ATOM 1166 N N 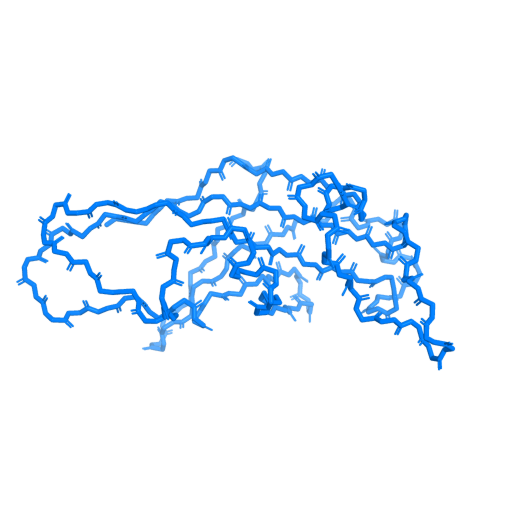. LYS A 1 141 ? -11.862 0.257 -8.473 1.00 58.28 141 LYS A N 1
ATOM 1167 C CA . LYS A 1 141 ? -13.291 0.144 -8.797 1.00 58.28 141 LYS A CA 1
ATOM 1168 C C . LYS A 1 141 ? -14.168 0.751 -7.718 1.00 58.28 141 LYS A C 1
ATOM 1170 O O . LYS A 1 141 ? -13.805 0.604 -6.533 1.00 58.28 141 LYS A O 1
#

Foldseek 3Di:
DKDKDDKDKDFQVVCCVQPVPDADQADPVRHGDDRNQKMKIKIKIKDAAADADFAWDQQQLKWKDFDPDIGAADPVVQCSQPVVDPDSTGDDGHGDMDIGIGMDMDGNVVDDPVCSVCVVVTWMWIWRDDPPDIDTDTGPD

Sequence (141 aa):
MITFSDWQWGDGTLLQELCPEFRLIPDEDGNEYPAERQRVGLITLSITKNAQDDTFLDLTSIAFESGAWGNQFDMELMYLLNPQLERLRLQLEEGESREIIFPMTMLDTQFAEKDWERIDERPFYVVLEYYPEKVQFQCGK

Secondary structure (DSSP, 8-state):
-EEEEEEEEE-THHHHHH-TT------TTSPPPPGGGEEEEEEEEEEE--S-SS-EEEGGGEEEEETTEEE---HHHHHHH-TT-S-SEEE--TT-EEEEEEEEEEEGGGS-HHHHTTGGGS--EEEEEETTEEEEEETT-

Radius of gyration: 15.98 Å; chains: 1; bounding box: 43×33×45 Å

pLDDT: mean 91.82, std 7.11, range [58.28, 97.81]